Protein AF-A0A4P1KKJ2-F1 (afdb_monomer)

Secondary structure (DSSP, 8-state):
----S------------SS----PPPS---TT---EEEEE-TTT--EEEEEEPPPTT--

Sequence (59 aa):
MTHVNVVREVRRLGDWNGRPVLFPLPQDAGVDEGVVVLLQAKDDRRILSSAARPETGRD

Nearest PDB structures (foldseek):
  2xn3-assembly1_B  TM=5.890E-01  e=7.201E-01  Homo sapiens
  6f4u-assembly1_D  TM=5.920E-01  e=1.926E+00  Homo sapiens
  6i3z-assembly1_B  TM=4.710E-01  e=1.926E+00  Homo sapiens
  6hgi-assembly1_B  TM=4.876E-01  e=1.926E+00  Homo sapiens
  5om6-assembly2_D  TM=4.996E-01  e=3.624E+00  Homo sapiens

Organism: NCBI:txid1325724

Solvent-accessible surface area (backbone atoms only — not comparable to full-atom values): 4527 Å² total; per-residue (Å²): 135,87,86,73,90,75,85,85,78,88,79,88,83,76,89,82,87,89,61,95,82,87,70,89,73,88,79,82,62,50,97,93,47,83,54,73,50,73,45,58,42,87,89,80,60,47,73,77,47,71,52,67,57,80,74,93,81,78,129

pLDDT: mean 88.22, std 11.98, range [42.06, 97.69]

Radius of gyration: 13.51 Å; Cα contacts (8 Å, |Δi|>4): 40; chains: 1; bounding box: 29×26×39 Å

Structure (mmCIF, N/CA/C/O backbone):
data_AF-A0A4P1KKJ2-F1
#
_entry.id   AF-A0A4P1KKJ2-F1
#
loop_
_atom_site.group_PDB
_atom_site.id
_atom_site.type_symbol
_atom_site.label_atom_id
_atom_site.label_alt_id
_atom_site.label_comp_id
_atom_site.label_asym_id
_atom_site.label_entity_id
_atom_site.label_seq_id
_atom_site.pdbx_PDB_ins_code
_atom_site.Cartn_x
_atom_site.Cartn_y
_atom_site.Cartn_z
_atom_site.occupancy
_atom_site.B_iso_or_equiv
_atom_site.auth_seq_id
_atom_site.auth_comp_id
_atom_site.auth_asym_id
_atom_site.auth_atom_id
_atom_site.pdb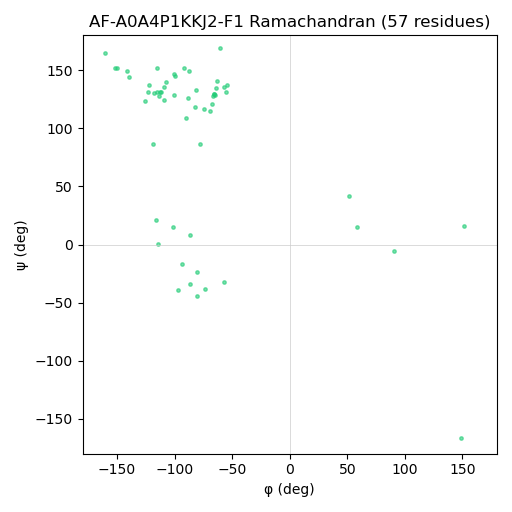x_PDB_model_num
ATOM 1 N N . MET A 1 1 ? -5.660 -9.118 26.305 1.00 71.38 1 MET A N 1
ATOM 2 C CA . MET A 1 1 ? -4.742 -8.306 25.477 1.00 71.38 1 MET A CA 1
ATOM 3 C C . MET A 1 1 ? -5.478 -7.966 24.193 1.00 71.38 1 MET A C 1
ATOM 5 O O . MET A 1 1 ? -6.061 -8.873 23.612 1.00 71.38 1 MET A O 1
ATOM 9 N N . THR A 1 2 ? -5.539 -6.694 23.807 1.00 87.44 2 THR A N 1
ATOM 10 C CA . THR A 1 2 ? -6.268 -6.259 22.603 1.00 87.44 2 THR A CA 1
ATOM 11 C C . THR A 1 2 ? -5.333 -6.323 21.401 1.00 87.44 2 THR A C 1
ATOM 13 O O . THR A 1 2 ? -4.243 -5.758 21.450 1.00 87.44 2 THR A O 1
ATOM 16 N N . HIS A 1 3 ? -5.736 -7.018 20.337 1.00 87.94 3 HIS A N 1
ATOM 17 C CA . HIS A 1 3 ? -5.001 -7.010 19.073 1.00 87.94 3 HIS A CA 1
ATOM 18 C C . HIS A 1 3 ? -5.361 -5.751 18.279 1.00 87.94 3 HIS A C 1
ATOM 20 O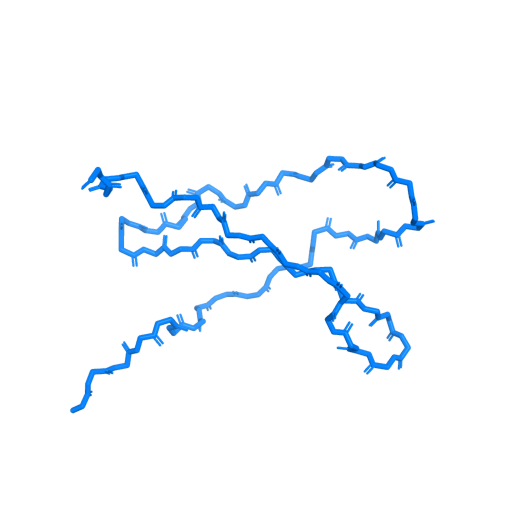 O . HIS A 1 3 ? -6.538 -5.428 18.140 1.00 87.94 3 HIS A O 1
ATOM 26 N N . VAL A 1 4 ? -4.353 -5.062 17.751 1.00 90.31 4 VAL A N 1
ATOM 27 C CA . VAL A 1 4 ? -4.506 -3.866 16.909 1.00 90.31 4 VAL A CA 1
ATOM 28 C C . VAL A 1 4 ? -3.999 -4.162 15.499 1.00 90.31 4 VAL A C 1
ATOM 30 O O . VAL A 1 4 ? -3.123 -5.011 15.336 1.00 90.31 4 VAL A O 1
ATOM 33 N N . ASN A 1 5 ? -4.546 -3.478 14.488 1.00 90.69 5 ASN A N 1
ATOM 34 C CA . ASN A 1 5 ? -4.166 -3.635 13.074 1.00 90.69 5 ASN A CA 1
ATOM 35 C C . ASN A 1 5 ? -4.185 -5.095 12.587 1.00 90.69 5 ASN A C 1
ATOM 37 O O . ASN A 1 5 ? -3.285 -5.550 11.878 1.00 90.69 5 ASN A O 1
ATOM 41 N N . VAL A 1 6 ? -5.208 -5.851 12.995 1.00 93.12 6 VAL A N 1
ATOM 42 C CA . VAL A 1 6 ? -5.383 -7.240 12.564 1.00 93.12 6 VAL A CA 1
ATOM 43 C C . VAL A 1 6 ? -5.743 -7.256 11.083 1.00 93.12 6 VAL A C 1
ATOM 45 O O . VAL A 1 6 ? -6.813 -6.797 10.694 1.00 93.12 6 VAL A O 1
ATOM 48 N N . VAL A 1 7 ? -4.856 -7.810 10.257 1.00 93.56 7 VAL A N 1
ATOM 49 C CA . VAL A 1 7 ? -5.079 -7.944 8.814 1.00 93.56 7 VAL A CA 1
ATOM 50 C C . VAL A 1 7 ? -6.202 -8.948 8.560 1.00 93.56 7 VAL A C 1
ATOM 52 O O . VAL A 1 7 ? -6.109 -10.107 8.964 1.00 93.56 7 VAL A O 1
ATOM 55 N N . ARG A 1 8 ? -7.264 -8.494 7.888 1.00 91.62 8 ARG A N 1
ATOM 56 C CA . ARG A 1 8 ? -8.428 -9.321 7.524 1.00 91.62 8 ARG A CA 1
ATOM 57 C C . ARG A 1 8 ? -8.353 -9.854 6.097 1.00 91.62 8 ARG A C 1
ATOM 59 O O . ARG A 1 8 ? -8.690 -11.008 5.862 1.00 91.62 8 ARG A O 1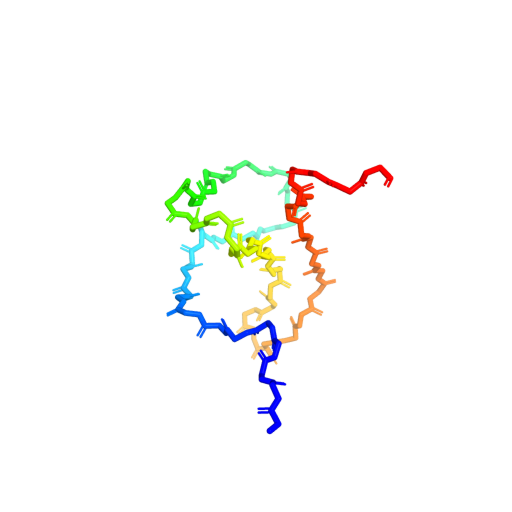
ATOM 66 N N . GLU A 1 9 ? -7.871 -9.036 5.165 1.00 92.25 9 GLU A N 1
ATOM 67 C CA . GLU A 1 9 ? -7.751 -9.370 3.746 1.00 92.25 9 GLU A CA 1
ATOM 68 C C . GLU A 1 9 ? -6.444 -8.801 3.177 1.00 92.25 9 GLU A C 1
ATOM 70 O O . GLU A 1 9 ? -5.967 -7.749 3.603 1.00 92.25 9 GLU A O 1
ATOM 75 N N . VAL A 1 10 ? -5.875 -9.490 2.184 1.00 93.88 10 VAL A N 1
ATOM 76 C CA . VAL A 1 10 ? -4.778 -8.980 1.357 1.00 93.88 10 VAL A CA 1
ATOM 77 C C . VAL A 1 10 ? -5.180 -9.086 -0.110 1.00 93.88 10 VAL A C 1
ATOM 79 O O . VAL A 1 10 ? -5.458 -10.177 -0.604 1.00 93.88 10 VAL A O 1
ATOM 8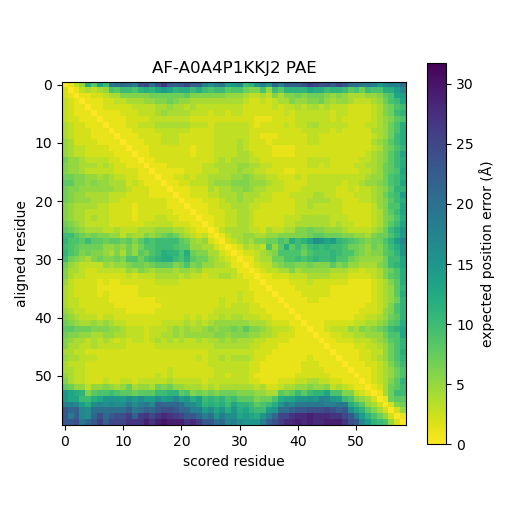2 N N . ARG A 1 11 ? -5.152 -7.956 -0.825 1.00 94.44 11 ARG A N 1
ATOM 83 C CA . ARG A 1 11 ? -5.467 -7.883 -2.257 1.00 94.44 11 ARG A CA 1
ATOM 84 C C . ARG A 1 11 ? 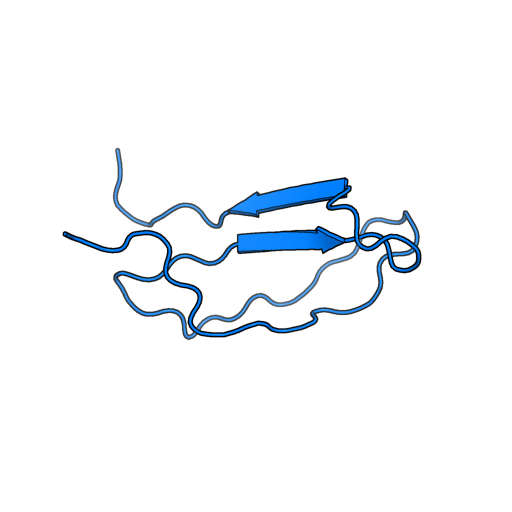-4.303 -7.289 -3.041 1.00 94.44 11 ARG A C 1
ATOM 86 O O . ARG A 1 11 ? -3.781 -6.233 -2.693 1.00 94.44 11 ARG A O 1
ATOM 93 N N . ARG A 1 12 ? -3.909 -7.945 -4.136 1.00 94.56 12 ARG A N 1
ATOM 94 C CA . ARG A 1 12 ? -2.925 -7.397 -5.081 1.00 94.56 12 ARG A CA 1
ATOM 95 C C . ARG A 1 12 ? -3.630 -6.440 -6.039 1.00 94.56 12 ARG A C 1
ATOM 97 O O . ARG A 1 12 ? -4.500 -6.869 -6.787 1.00 94.56 12 ARG A O 1
ATOM 104 N N . LEU A 1 13 ? -3.237 -5.166 -6.027 1.00 94.69 13 LEU A N 1
ATOM 105 C CA . LEU A 1 13 ? -3.835 -4.135 -6.888 1.00 94.69 13 LEU A CA 1
ATOM 106 C C . LEU A 1 13 ? -3.286 -4.149 -8.322 1.00 94.69 13 LEU A C 1
ATOM 108 O O . LEU A 1 13 ? -3.964 -3.717 -9.247 1.00 94.69 13 LEU A O 1
ATOM 112 N N . GLY A 1 14 ? -2.076 -4.675 -8.515 1.00 94.62 14 GLY A N 1
ATOM 113 C CA . GLY A 1 14 ? -1.428 -4.768 -9.816 1.00 94.62 14 GLY A CA 1
ATOM 114 C C . GLY A 1 14 ? 0.085 -4.670 -9.698 1.00 94.62 14 GLY A C 1
ATOM 115 O O . GLY A 1 14 ? 0.645 -4.794 -8.607 1.00 94.62 14 GLY A O 1
ATOM 116 N N . ASP A 1 15 ? 0.736 -4.458 -10.835 1.00 94.50 15 ASP A N 1
ATOM 117 C CA . ASP A 1 15 ? 2.176 -4.249 -10.912 1.00 94.50 15 ASP A CA 1
ATOM 118 C C . ASP A 1 15 ? 2.521 -2.770 -11.031 1.00 94.50 15 ASP A C 1
ATOM 120 O O . ASP A 1 15 ? 1.840 -2.011 -11.718 1.00 94.50 15 ASP A O 1
ATOM 124 N N . TRP A 1 16 ? 3.633 -2.385 -10.410 1.00 94.56 16 TRP A N 1
ATOM 125 C CA . TRP A 1 16 ? 4.227 -1.066 -10.562 1.00 94.56 16 TRP A CA 1
ATOM 126 C C . TRP A 1 16 ? 5.601 -1.185 -11.218 1.00 94.56 16 TRP A C 1
ATOM 128 O O . TRP A 1 16 ? 6.421 -2.002 -10.808 1.00 94.56 16 TRP A O 1
ATOM 138 N N . ASN A 1 17 ? 5.847 -0.373 -12.244 1.00 93.75 17 ASN A N 1
ATOM 139 C CA . ASN A 1 17 ? 7.064 -0.412 -13.063 1.00 93.75 17 ASN A CA 1
ATOM 140 C C . ASN A 1 17 ? 7.902 0.874 -12.947 1.00 93.75 17 ASN A C 1
ATOM 142 O O . ASN A 1 17 ? 8.677 1.193 -13.846 1.00 93.75 17 ASN A O 1
ATOM 146 N N . GLY A 1 18 ? 7.712 1.638 -11.867 1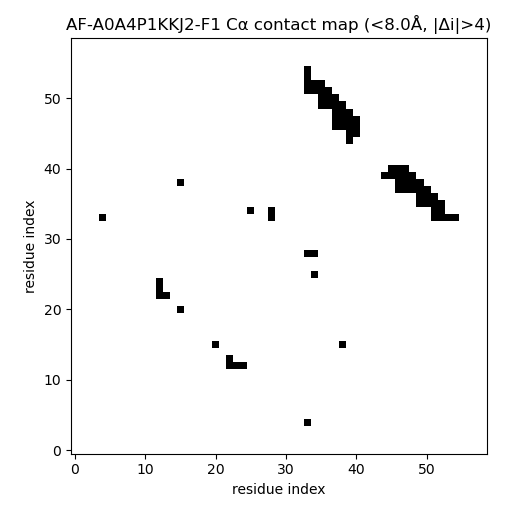.00 93.50 18 GLY A N 1
ATOM 147 C CA . GLY A 1 18 ? 8.394 2.914 -11.639 1.00 93.50 18 GLY A CA 1
ATOM 148 C C . GLY A 1 18 ? 7.652 4.143 -12.173 1.00 93.50 18 GLY A C 1
ATOM 149 O O . GLY A 1 18 ? 8.085 5.264 -11.918 1.00 93.50 18 GLY A O 1
ATOM 150 N N . ARG A 1 19 ? 6.534 3.974 -12.894 1.00 95.88 19 ARG A N 1
ATOM 151 C CA . ARG A 1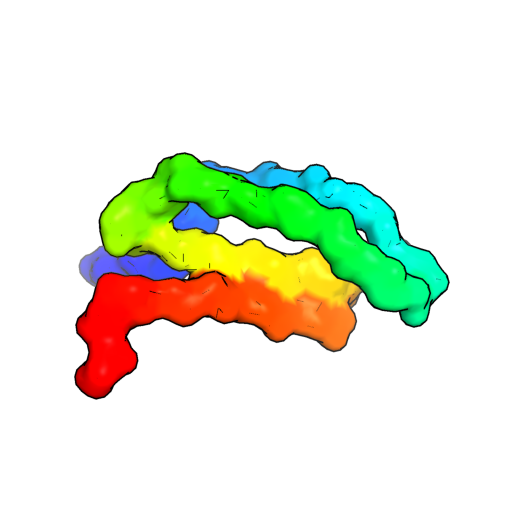 19 ? 5.724 5.090 -13.419 1.00 95.88 19 ARG A CA 1
ATOM 152 C C . ARG A 1 19 ? 4.485 5.356 -12.559 1.00 95.88 19 ARG A C 1
ATOM 154 O O . ARG A 1 19 ? 3.917 4.402 -12.032 1.00 95.88 19 ARG A O 1
ATOM 161 N N . PRO A 1 20 ? 4.022 6.610 -12.425 1.00 96.06 20 PRO A N 1
ATOM 162 C CA . PRO A 1 20 ? 2.758 6.903 -11.750 1.00 96.06 20 PRO A CA 1
ATOM 163 C C . PRO A 1 20 ? 1.587 6.106 -12.345 1.00 96.06 20 PRO A C 1
ATOM 165 O O . PRO A 1 20 ? 1.471 5.984 -13.564 1.00 96.06 20 PRO A O 1
ATOM 168 N N . VAL A 1 21 ? 0.725 5.568 -11.483 1.00 94.88 21 VAL A N 1
ATOM 169 C CA . VAL A 1 21 ? -0.450 4.763 -11.848 1.00 94.88 21 VAL A CA 1
ATOM 170 C C . VAL A 1 21 ? -1.521 4.911 -10.768 1.00 94.88 21 VAL A C 1
ATOM 172 O O . VAL A 1 21 ? -1.198 5.161 -9.606 1.00 94.88 21 VAL A O 1
ATOM 175 N N . LEU A 1 22 ? -2.789 4.761 -11.149 1.00 95.00 22 LEU A N 1
ATOM 176 C CA . LEU A 1 22 ? -3.922 4.762 -10.229 1.00 95.00 22 LEU A CA 1
ATOM 177 C C . LEU A 1 22 ? -4.501 3.357 -10.111 1.00 95.00 22 LEU A C 1
ATOM 179 O O . LEU A 1 22 ? -4.714 2.681 -11.116 1.00 95.00 22 LEU A O 1
ATOM 183 N N . PHE A 1 23 ? -4.797 2.956 -8.878 1.00 92.12 23 PHE A N 1
ATOM 184 C CA . PHE A 1 23 ? -5.487 1.711 -8.578 1.00 92.12 23 PHE A CA 1
ATOM 185 C C . PHE A 1 23 ? -6.760 2.001 -7.782 1.00 92.12 23 PHE A C 1
ATOM 187 O O . PHE A 1 23 ? -6.715 2.815 -6.854 1.00 92.12 23 PHE A O 1
ATOM 194 N N . PRO A 1 24 ? -7.885 1.338 -8.096 1.00 91.19 24 PRO A N 1
ATOM 195 C CA . PRO A 1 24 ? -9.059 1.399 -7.242 1.00 91.19 24 PRO A CA 1
ATOM 196 C C . PRO A 1 24 ? -8.742 0.735 -5.897 1.00 91.19 24 PRO A C 1
ATOM 198 O O . PRO A 1 24 ? -8.229 -0.385 -5.851 1.00 91.19 24 PRO A O 1
ATOM 201 N N . LEU A 1 25 ? -9.042 1.431 -4.800 1.00 89.12 25 LEU A N 1
ATOM 202 C CA . LEU A 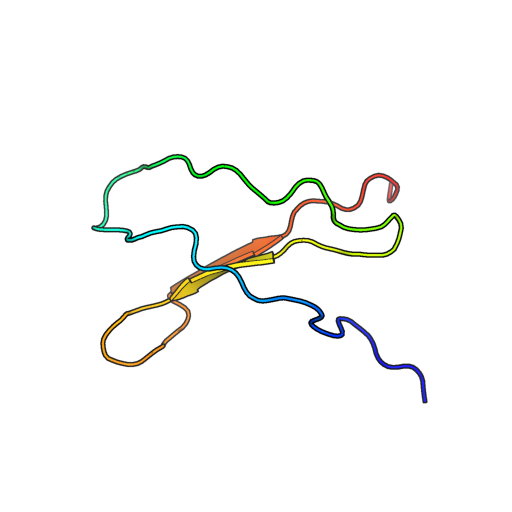1 25 ? -8.911 0.872 -3.457 1.00 89.12 25 LEU A CA 1
ATOM 203 C C . LEU A 1 25 ? -10.198 0.135 -3.053 1.00 89.12 25 LEU A C 1
ATOM 205 O O . LEU A 1 25 ? -11.280 0.549 -3.477 1.00 89.12 25 LEU A O 1
ATOM 209 N N . PRO A 1 26 ? -10.108 -0.918 -2.217 1.00 84.31 26 PRO A N 1
ATOM 210 C CA . PRO A 1 26 ? -11.284 -1.548 -1.626 1.00 84.31 26 PRO A CA 1
ATOM 211 C C . PRO A 1 26 ? -12.138 -0.521 -0.869 1.00 84.31 26 PRO A C 1
ATOM 213 O O . PRO A 1 26 ? -11.620 0.266 -0.070 1.00 84.31 26 PRO A O 1
ATOM 216 N N . GLN A 1 27 ? -13.443 -0.519 -1.136 1.00 83.06 27 GLN A N 1
ATOM 217 C CA . GLN A 1 27 ? -14.398 0.374 -0.470 1.00 83.06 27 GLN A CA 1
ATOM 218 C C . GLN A 1 27 ? -15.044 -0.284 0.752 1.00 83.06 27 GLN A C 1
ATOM 220 O O . GLN A 1 27 ? -15.548 0.415 1.622 1.00 83.06 27 GLN A O 1
ATOM 225 N N . ASP A 1 28 ? -14.938 -1.606 0.846 1.00 82.69 28 ASP A N 1
ATOM 226 C CA . ASP A 1 28 ? -15.744 -2.454 1.727 1.00 82.69 28 ASP A CA 1
ATOM 227 C C . ASP A 1 28 ? -15.162 -2.587 3.146 1.00 82.69 28 ASP A C 1
ATOM 229 O O . ASP A 1 28 ? -15.636 -3.404 3.929 1.00 82.69 28 ASP A O 1
ATOM 233 N N . ALA A 1 29 ? -14.119 -1.815 3.476 1.00 80.75 29 ALA A N 1
ATOM 234 C CA . ALA A 1 29 ? -13.548 -1.813 4.819 1.00 80.75 29 ALA A CA 1
ATOM 235 C C . ALA A 1 29 ? -14.583 -1.268 5.814 1.00 80.75 29 ALA A C 1
ATOM 237 O O . ALA A 1 29 ? -15.160 -0.198 5.586 1.00 80.75 29 ALA A O 1
ATOM 238 N N . GLY A 1 30 ? -14.820 -2.013 6.895 1.00 79.69 30 GLY A N 1
ATOM 239 C CA . GLY A 1 30 ? -15.757 -1.635 7.951 1.00 79.69 30 GLY A CA 1
ATOM 240 C C . GLY A 1 30 ? -15.394 -0.319 8.651 1.00 79.69 30 GLY A C 1
ATOM 241 O O . GLY A 1 30 ? -14.302 0.217 8.489 1.00 79.69 30 GLY A O 1
ATOM 242 N N . VAL A 1 31 ? -16.320 0.194 9.470 1.00 78.44 31 VAL A N 1
ATOM 243 C CA . VAL A 1 31 ? -16.172 1.482 10.186 1.00 78.44 31 VAL A CA 1
ATOM 244 C C . VAL A 1 31 ? -14.918 1.524 11.071 1.00 78.44 31 VAL A C 1
ATOM 246 O O . VAL A 1 31 ? -14.291 2.572 11.178 1.00 78.44 31 VAL A O 1
ATOM 249 N N . ASP A 1 32 ? -14.517 0.380 11.631 1.00 82.75 32 ASP A N 1
ATOM 250 C CA . ASP A 1 32 ? -13.323 0.236 12.476 1.00 82.75 32 ASP A CA 1
ATOM 251 C C . ASP A 1 32 ? -12.122 -0.377 11.724 1.00 82.75 32 ASP A C 1
ATOM 253 O O . ASP A 1 32 ? -11.167 -0.860 12.339 1.00 82.75 32 ASP A O 1
ATOM 257 N N . GLU A 1 33 ? -12.170 -0.426 10.389 1.00 86.50 33 GLU A N 1
ATOM 258 C CA . GLU A 1 33 ? -11.134 -1.042 9.561 1.00 86.50 33 GLU A CA 1
ATOM 259 C C . GLU A 1 33 ? -10.374 -0.010 8.718 1.00 86.50 33 GLU A C 1
ATOM 261 O O . GLU A 1 33 ? -10.936 0.818 7.997 1.00 86.50 33 GLU A O 1
ATOM 266 N N . GLY A 1 34 ? -9.045 -0.103 8.766 1.00 89.12 34 GLY A N 1
ATOM 267 C CA . GLY A 1 34 ? -8.143 0.703 7.950 1.00 89.12 34 GLY A CA 1
ATOM 268 C C . GLY A 1 34 ? -7.767 0.018 6.635 1.00 89.12 34 GLY A C 1
ATOM 269 O O . GLY A 1 34 ? -7.679 -1.206 6.547 1.00 89.12 34 GLY A O 1
ATOM 270 N N . VAL A 1 35 ? -7.459 0.822 5.613 1.00 92.44 35 VAL A N 1
ATOM 271 C CA . VAL A 1 35 ? -6.844 0.343 4.364 1.00 92.44 35 VAL A CA 1
ATOM 272 C C . VAL A 1 35 ? -5.401 0.829 4.306 1.00 92.44 35 VAL A C 1
ATOM 274 O O . VAL A 1 35 ? -5.144 2.032 4.359 1.00 92.44 35 VAL A O 1
ATOM 277 N N . VAL A 1 36 ? -4.463 -0.105 4.151 1.00 95.00 36 VAL A N 1
ATOM 278 C CA . VAL A 1 36 ? -3.039 0.184 3.940 1.00 95.00 36 VAL A CA 1
ATOM 279 C C . VAL A 1 36 ? -2.616 -0.353 2.580 1.00 95.00 36 VAL A C 1
ATOM 281 O O . VAL A 1 36 ? -2.867 -1.509 2.243 1.00 95.00 36 VAL A O 1
ATOM 284 N N . VAL A 1 37 ? -1.950 0.491 1.799 1.00 95.62 37 VAL A N 1
ATOM 285 C CA . VAL A 1 37 ? -1.336 0.125 0.525 1.00 95.62 37 VAL A CA 1
ATOM 286 C C . VAL A 1 37 ? 0.154 -0.065 0.754 1.00 95.62 37 VAL A C 1
ATOM 288 O O . VAL A 1 37 ? 0.817 0.814 1.302 1.00 95.62 37 VAL A O 1
ATOM 291 N N . LEU A 1 38 ? 0.681 -1.202 0.306 1.00 97.31 38 LEU A N 1
ATOM 292 C CA . LEU A 1 38 ? 2.107 -1.505 0.322 1.00 97.31 38 LEU A CA 1
ATOM 293 C C . LEU A 1 38 ? 2.618 -1.595 -1.113 1.00 97.31 38 LEU A C 1
ATOM 295 O O . LEU A 1 38 ? 2.090 -2.363 -1.920 1.00 97.31 38 LEU A O 1
ATOM 299 N N . LEU A 1 39 ? 3.680 -0.854 -1.416 1.00 96.88 39 LEU A N 1
ATOM 300 C CA . LEU A 1 39 ? 4.477 -1.084 -2.611 1.00 96.88 39 LEU A CA 1
ATOM 301 C C . LEU A 1 39 ? 5.589 -2.069 -2.252 1.00 96.88 39 LEU A C 1
ATOM 303 O O . LEU A 1 39 ? 6.526 -1.721 -1.535 1.00 96.88 39 LEU A O 1
ATOM 307 N N . GLN A 1 40 ? 5.479 -3.296 -2.750 1.00 97.69 40 GLN A N 1
ATOM 308 C CA . GLN A 1 40 ? 6.407 -4.380 -2.448 1.00 97.69 40 GLN A CA 1
ATOM 309 C C . GLN A 1 40 ? 7.228 -4.757 -3.687 1.00 97.69 40 GLN A C 1
ATOM 311 O O . GLN A 1 40 ? 6.670 -4.978 -4.764 1.00 97.69 40 GLN A O 1
ATOM 316 N N . ALA A 1 41 ? 8.547 -4.863 -3.528 1.00 96.81 41 ALA A N 1
ATOM 317 C CA . ALA A 1 41 ? 9.434 -5.401 -4.550 1.00 96.81 41 ALA A CA 1
ATOM 318 C C . ALA A 1 41 ? 9.105 -6.876 -4.832 1.00 96.81 41 ALA A C 1
ATOM 320 O O . ALA A 1 41 ? 8.792 -7.650 -3.926 1.00 96.81 41 ALA A O 1
ATOM 321 N N . LYS A 1 42 ? 9.163 -7.278 -6.104 1.00 93.88 42 LYS A N 1
ATOM 322 C CA . LYS A 1 42 ? 8.792 -8.642 -6.506 1.00 93.88 42 LYS A CA 1
ATOM 323 C C . LYS A 1 42 ? 9.835 -9.681 -6.097 1.00 93.88 42 LYS A C 1
ATOM 325 O O . LYS A 1 42 ? 9.446 -10.769 -5.679 1.00 93.88 42 LYS A O 1
ATOM 330 N N . ASP A 1 43 ? 11.113 -9.327 -6.204 1.00 94.75 43 ASP A N 1
ATOM 331 C CA . ASP A 1 43 ? 12.221 -10.282 -6.114 1.00 94.75 43 ASP A CA 1
ATOM 332 C C . ASP A 1 43 ? 12.566 -10.640 -4.666 1.00 94.75 43 ASP A C 1
ATOM 334 O O . ASP A 1 43 ? 12.723 -11.812 -4.336 1.00 94.75 43 ASP A O 1
ATOM 338 N N . ASP A 1 44 ? 12.630 -9.639 -3.785 1.00 95.88 44 ASP A N 1
ATOM 339 C CA . ASP A 1 44 ? 13.052 -9.798 -2.386 1.00 95.88 44 ASP A CA 1
ATOM 340 C C . ASP A 1 44 ? 11.930 -9.521 -1.372 1.00 95.88 44 ASP A C 1
ATOM 342 O O . ASP A 1 44 ? 12.142 -9.605 -0.162 1.00 95.88 44 ASP A O 1
ATOM 346 N N . ARG A 1 45 ? 10.722 -9.193 -1.854 1.00 95.38 45 ARG A N 1
ATOM 347 C CA . ARG A 1 45 ? 9.541 -8.874 -1.034 1.00 95.38 45 ARG A CA 1
ATOM 348 C C . ARG A 1 45 ? 9.731 -7.695 -0.080 1.00 95.38 45 ARG A C 1
ATOM 350 O O . ARG A 1 45 ? 8.886 -7.479 0.797 1.00 95.38 45 ARG A O 1
ATOM 357 N N . ARG A 1 46 ? 10.773 -6.886 -0.269 1.00 97.25 46 ARG A N 1
ATOM 358 C CA . ARG A 1 46 ? 10.990 -5.679 0.522 1.00 97.25 46 ARG A CA 1
ATOM 359 C C . ARG A 1 46 ? 9.858 -4.684 0.278 1.00 97.25 46 ARG A C 1
ATOM 361 O O . ARG A 1 46 ? 9.474 -4.420 -0.860 1.00 97.25 46 ARG A O 1
ATOM 368 N N . ILE A 1 47 ? 9.334 -4.103 1.354 1.00 97.31 47 ILE A N 1
ATOM 369 C CA . ILE A 1 47 ? 8.405 -2.975 1.258 1.00 97.31 47 ILE A CA 1
ATOM 370 C C . ILE A 1 47 ? 9.228 -1.738 0.893 1.00 97.31 47 ILE A C 1
ATOM 372 O O . ILE A 1 47 ? 10.119 -1.329 1.636 1.00 97.31 47 ILE A O 1
ATOM 376 N N . LEU A 1 48 ? 8.952 -1.177 -0.281 1.00 96.19 48 LEU A N 1
ATOM 377 C CA . LEU A 1 48 ? 9.613 0.014 -0.810 1.00 96.19 48 LEU A CA 1
ATOM 378 C C . LEU A 1 48 ? 8.925 1.293 -0.328 1.00 96.19 48 LEU A C 1
ATOM 380 O O . LEU A 1 48 ? 9.578 2.312 -0.126 1.00 96.19 48 LEU A O 1
ATOM 384 N N . SER A 1 49 ? 7.602 1.243 -0.161 1.00 96.12 49 SER A N 1
ATOM 385 C CA . SER A 1 49 ? 6.795 2.353 0.339 1.00 96.12 49 SER A CA 1
ATOM 386 C C . SER A 1 49 ? 5.450 1.851 0.864 1.00 96.12 49 SER A C 1
ATOM 388 O O . SER A 1 49 ? 5.032 0.727 0.566 1.00 96.12 49 SER A O 1
ATOM 390 N N . SER A 1 50 ? 4.760 2.695 1.621 1.00 96.19 50 SER A N 1
ATOM 391 C CA . SER A 1 50 ? 3.426 2.424 2.142 1.00 96.19 50 SER A CA 1
ATOM 392 C C . SER A 1 50 ? 2.621 3.705 2.304 1.00 96.19 50 SER A C 1
ATOM 394 O O . SER A 1 50 ? 3.185 4.756 2.605 1.00 96.19 50 SER A O 1
ATOM 396 N N . ALA A 1 51 ? 1.304 3.592 2.195 1.00 95.00 51 ALA A N 1
ATOM 397 C CA . ALA A 1 51 ? 0.372 4.657 2.540 1.00 95.00 51 ALA A CA 1
ATOM 398 C C . ALA A 1 51 ? -0.841 4.067 3.259 1.00 95.00 51 ALA A C 1
ATOM 400 O O . ALA A 1 51 ? -1.288 2.971 2.925 1.00 95.00 51 ALA A O 1
ATOM 401 N N . ALA A 1 52 ? -1.380 4.800 4.226 1.00 91.94 52 ALA A N 1
ATOM 402 C CA . ALA A 1 52 ? -2.631 4.457 4.887 1.00 91.94 52 ALA A CA 1
ATOM 403 C C . ALA A 1 52 ? -3.724 5.421 4.425 1.00 91.94 52 ALA A C 1
ATOM 405 O O . ALA A 1 52 ? -3.477 6.621 4.278 1.00 91.94 52 ALA A O 1
ATOM 406 N N . ARG A 1 53 ? -4.933 4.902 4.199 1.00 87.62 53 ARG A N 1
ATOM 407 C CA . ARG A 1 53 ? -6.112 5.757 4.055 1.00 87.62 53 ARG A CA 1
ATOM 408 C C . ARG A 1 53 ? -6.374 6.424 5.415 1.00 87.62 53 ARG A C 1
ATOM 410 O O . ARG A 1 53 ? -6.442 5.689 6.399 1.00 87.62 53 ARG A O 1
ATOM 417 N N . PRO A 1 54 ? -6.519 7.760 5.491 1.00 72.44 54 PRO A N 1
ATOM 418 C CA . PRO A 1 54 ? -6.864 8.430 6.740 1.00 72.44 54 PRO A CA 1
ATOM 419 C C . PRO A 1 54 ? -8.177 7.880 7.300 1.00 72.44 54 PRO A C 1
ATOM 421 O O . PRO A 1 54 ? -9.145 7.701 6.554 1.00 72.44 54 PRO A O 1
ATOM 424 N N . GLU A 1 55 ? -8.211 7.617 8.603 1.00 66.44 55 GLU A N 1
ATOM 425 C CA . GLU A 1 55 ? -9.449 7.290 9.304 1.00 66.44 55 GLU A CA 1
ATOM 426 C C . GLU A 1 55 ? -10.356 8.523 9.274 1.00 66.44 55 GLU A C 1
ATOM 428 O O . GLU A 1 55 ? -9.930 9.643 9.566 1.00 66.44 55 GLU A O 1
ATOM 433 N N . THR A 1 56 ? -11.610 8.342 8.871 1.00 61.16 56 THR A N 1
ATOM 434 C CA . THR A 1 56 ? -12.571 9.444 8.815 1.00 61.16 56 THR A CA 1
ATOM 435 C C . THR A 1 56 ? -13.063 9.708 10.238 1.00 61.16 56 THR A C 1
ATOM 437 O O . THR A 1 56 ? -14.047 9.115 10.661 1.00 61.16 56 THR A O 1
ATOM 440 N N . GLY A 1 57 ? -12.351 10.537 11.012 1.00 57.09 57 GLY A N 1
ATOM 441 C CA . GLY A 1 57 ? -12.828 10.936 12.347 1.00 57.09 57 GLY A CA 1
ATOM 442 C C . GLY A 1 57 ? -11.803 11.297 13.423 1.00 57.09 57 GLY A C 1
ATOM 443 O O . GLY A 1 57 ? -12.186 11.335 14.589 1.00 57.09 57 GLY A O 1
ATOM 444 N N . ARG A 1 58 ? -10.534 11.562 13.096 1.00 48.25 58 ARG A N 1
ATOM 445 C CA . ARG A 1 58 ? -9.567 12.058 14.088 1.00 48.25 58 ARG A CA 1
ATOM 446 C C . ARG A 1 58 ? -9.037 13.435 13.691 1.00 48.25 58 ARG A C 1
ATOM 448 O O . ARG A 1 58 ? -8.018 13.520 13.013 1.00 48.25 58 ARG A O 1
ATOM 455 N N . ASP A 1 59 ? -9.782 14.465 14.096 1.00 42.06 59 ASP A N 1
ATOM 456 C CA . ASP A 1 59 ? -9.240 15.805 14.377 1.00 42.06 59 ASP A CA 1
ATOM 457 C C . ASP A 1 59 ? -8.487 15.787 15.720 1.00 42.06 59 ASP A C 1
ATOM 459 O O . ASP A 1 59 ? -8.940 15.069 16.649 1.00 42.06 59 ASP A O 1
#

Mean predicted aligned error: 5.08 Å

Foldseek 3Di:
DDDPPDDDDDDDQDDDDPDDDDGDDDPPADLRGK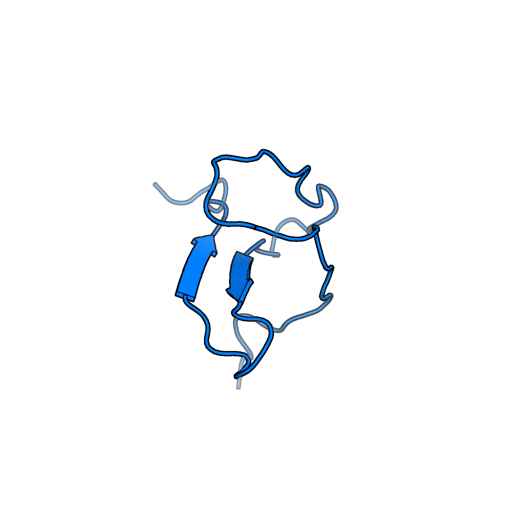DKDFDADPPPRDGPDMDIDDRPDDD